Protein AF-A0A1B4FHI5-F1 (afdb_monomer_lite)

Organism: NCBI:txid1385591

Sequence (108 aa):
MRDAAAVREGSGGHTFAWHFLASRQSDFASHTQSVFKAKFQALLPRRGYKRSIIALAHKILRTVYFILKRREHYRDSVVDYEALAVQRNAPRWIKALVKHGFQNSTTA

Structure (mmCIF, N/CA/C/O backbone):
data_AF-A0A1B4FHI5-F1
#
_entry.id   AF-A0A1B4FHI5-F1
#
loop_
_atom_site.group_PDB
_atom_site.id
_atom_site.type_symbol
_atom_site.label_atom_id
_atom_site.label_alt_id
_atom_site.label_comp_id
_atom_site.label_asym_id
_atom_site.label_entity_id
_atom_site.label_seq_id
_atom_site.pdbx_PDB_ins_code
_atom_site.Cartn_x
_atom_site.Cartn_y
_atom_site.Cartn_z
_atom_site.occupancy
_atom_site.B_iso_or_equiv
_atom_site.auth_seq_id
_atom_site.auth_comp_id
_atom_site.auth_asym_id
_atom_site.auth_atom_id
_atom_site.pdbx_PDB_model_num
ATOM 1 N N . MET A 1 1 ? 50.892 13.284 47.863 1.00 38.62 1 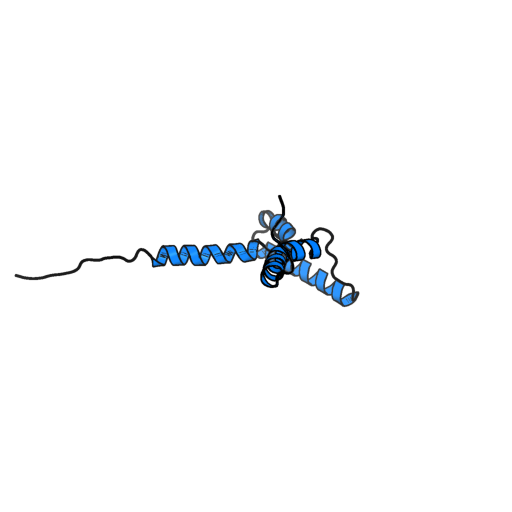MET A N 1
ATOM 2 C CA . MET A 1 1 ? 50.466 14.330 46.907 1.00 38.62 1 MET A CA 1
ATOM 3 C C . MET A 1 1 ? 49.612 13.621 45.863 1.00 38.62 1 MET A C 1
ATOM 5 O O . MET A 1 1 ? 50.164 12.774 45.184 1.00 38.62 1 MET A O 1
ATOM 9 N N . ARG A 1 2 ? 48.277 13.630 46.031 1.00 34.81 2 ARG A N 1
ATOM 10 C CA . ARG A 1 2 ? 47.323 14.528 45.325 1.00 34.81 2 ARG A CA 1
ATOM 11 C C . ARG A 1 2 ? 47.216 14.134 43.837 1.00 34.81 2 ARG A C 1
ATOM 13 O O . ARG A 1 2 ? 48.256 14.082 43.203 1.00 34.81 2 ARG A O 1
ATOM 20 N N . ASP A 1 3 ? 46.095 13.817 43.190 1.00 36.16 3 ASP A N 1
ATOM 21 C CA . ASP A 1 3 ? 44.647 14.013 43.389 1.00 36.16 3 ASP A CA 1
ATOM 22 C C . ASP A 1 3 ? 43.925 13.075 42.367 1.00 36.16 3 ASP A C 1
ATOM 24 O O . ASP A 1 3 ? 44.500 12.751 41.334 1.00 36.16 3 ASP A O 1
ATOM 28 N N . ALA A 1 4 ? 42.827 12.391 42.712 1.00 39.56 4 ALA A N 1
ATOM 29 C CA . ALA A 1 4 ? 41.415 12.755 42.479 1.00 39.56 4 ALA A CA 1
ATOM 30 C C . ALA A 1 4 ? 40.814 12.386 41.098 1.00 39.56 4 ALA A C 1
ATOM 32 O O . ALA A 1 4 ? 41.301 12.822 40.065 1.00 39.56 4 ALA A O 1
ATOM 33 N N . ALA A 1 5 ? 39.656 11.704 41.166 1.00 41.38 5 ALA A N 1
ATOM 34 C CA . ALA A 1 5 ? 38.523 11.720 40.222 1.00 41.38 5 ALA A CA 1
ATOM 35 C C . ALA A 1 5 ? 38.762 11.161 38.791 1.00 41.38 5 ALA A C 1
ATOM 37 O O . ALA A 1 5 ? 39.779 11.384 38.166 1.00 41.38 5 ALA A O 1
ATOM 38 N N . ALA A 1 6 ? 37.861 10.425 38.146 1.00 39.91 6 ALA A N 1
ATOM 39 C CA . ALA A 1 6 ? 36.422 10.368 38.294 1.00 39.91 6 ALA A CA 1
ATOM 40 C C . ALA A 1 6 ? 35.889 9.014 37.803 1.00 39.91 6 ALA A C 1
ATOM 42 O O . ALA A 1 6 ? 36.287 8.487 36.763 1.00 39.91 6 ALA A O 1
ATOM 43 N N . VAL A 1 7 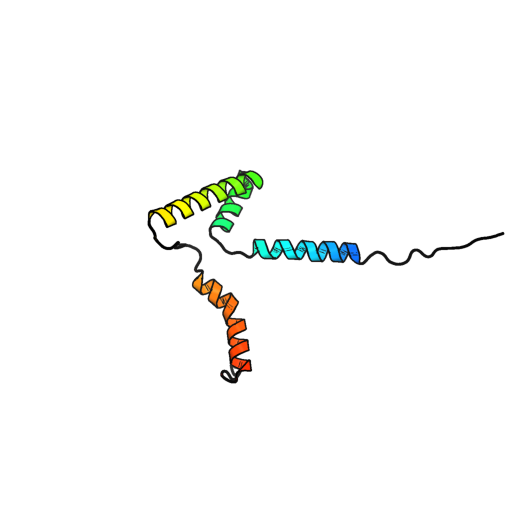? 34.929 8.508 38.566 1.00 51.88 7 VAL A N 1
ATOM 44 C CA . VAL A 1 7 ? 33.908 7.546 38.163 1.00 51.88 7 VAL A CA 1
ATOM 45 C C . VAL A 1 7 ? 33.337 7.944 36.796 1.00 51.88 7 VAL A C 1
ATOM 47 O O . VAL A 1 7 ? 32.778 9.029 36.652 1.00 51.88 7 VAL A O 1
ATOM 50 N N . ARG A 1 8 ? 33.457 7.076 35.785 1.00 43.25 8 ARG A N 1
ATOM 51 C CA . ARG A 1 8 ? 32.718 7.222 34.523 1.00 43.25 8 ARG A CA 1
ATOM 52 C C . ARG A 1 8 ? 31.529 6.268 34.540 1.00 43.25 8 ARG A C 1
ATOM 54 O O . ARG A 1 8 ? 31.567 5.179 33.977 1.00 43.25 8 ARG A O 1
ATOM 61 N N . GLU A 1 9 ? 30.489 6.695 35.244 1.00 50.09 9 GLU A N 1
ATOM 62 C CA . GLU A 1 9 ? 29.157 6.100 35.210 1.00 50.09 9 GLU A CA 1
ATOM 63 C C . GLU A 1 9 ? 28.471 6.347 33.853 1.00 50.09 9 GLU A C 1
ATOM 65 O O . GLU A 1 9 ? 28.517 7.439 33.293 1.00 50.09 9 GLU A O 1
ATOM 70 N N . GLY A 1 10 ? 27.815 5.300 33.343 1.00 50.59 10 GLY A N 1
ATOM 71 C CA . GLY A 1 10 ? 26.490 5.384 32.719 1.00 50.59 10 GLY A CA 1
ATOM 72 C C . GLY A 1 10 ? 26.318 6.222 31.448 1.00 50.59 10 GLY A C 1
ATOM 73 O O . GLY A 1 10 ? 25.785 7.323 31.487 1.00 50.59 10 GLY A O 1
ATOM 74 N N . SER A 1 11 ? 26.594 5.641 30.278 1.00 50.81 11 SER A N 1
ATOM 75 C CA . SER A 1 11 ? 26.106 6.171 28.991 1.00 50.81 11 SER A CA 1
ATOM 76 C C . SER A 1 11 ? 25.692 5.037 28.041 1.00 50.81 11 SER A C 1
ATOM 78 O O . SER A 1 11 ? 26.126 4.974 26.893 1.00 50.81 11 SER A O 1
ATOM 80 N N . GLY A 1 12 ? 24.883 4.097 28.542 1.00 49.22 12 GLY A N 1
ATOM 81 C CA . GLY A 1 12 ? 24.397 2.937 27.781 1.00 49.22 12 GLY A CA 1
ATOM 82 C C . GLY A 1 12 ? 22.973 3.066 27.221 1.00 49.22 12 GLY A C 1
ATOM 83 O O . GLY A 1 12 ? 22.584 2.252 26.398 1.00 49.22 12 GLY A O 1
ATOM 84 N N . GLY A 1 13 ? 22.178 4.060 27.636 1.00 56.38 13 GLY A N 1
ATOM 85 C CA . GLY A 1 13 ? 20.742 4.121 27.305 1.00 56.38 13 GLY A CA 1
ATOM 86 C C . GLY A 1 13 ? 20.411 4.690 25.919 1.00 56.38 13 GLY A C 1
ATOM 87 O O . GLY A 1 13 ? 19.476 4.238 25.260 1.00 56.38 13 GLY A O 1
ATOM 88 N N . HIS A 1 14 ? 21.194 5.658 25.442 1.00 55.78 14 HIS A N 1
ATOM 89 C CA . HIS A 1 14 ? 20.877 6.439 24.234 1.00 55.78 14 HIS A CA 1
ATOM 90 C C . HIS A 1 14 ? 21.085 5.653 22.942 1.00 55.78 14 HIS A C 1
ATOM 92 O O . HIS A 1 14 ? 20.366 5.878 21.975 1.00 55.78 14 HIS A O 1
ATOM 98 N N . THR A 1 15 ? 22.038 4.723 22.918 1.00 57.91 15 THR A N 1
ATOM 99 C CA . THR A 1 15 ? 22.340 3.902 21.737 1.00 57.91 15 THR A CA 1
ATOM 100 C C . THR A 1 15 ? 21.236 2.873 21.501 1.00 57.91 15 THR A C 1
ATOM 102 O O . THR A 1 15 ? 20.758 2.729 20.379 1.00 57.91 15 THR A O 1
ATOM 105 N N . PHE A 1 16 ? 20.735 2.227 22.563 1.00 58.66 16 PHE A N 1
ATOM 106 C CA . PHE A 1 16 ? 19.568 1.344 22.464 1.00 58.66 16 PHE A CA 1
ATOM 107 C C . PHE A 1 16 ? 18.291 2.122 22.140 1.00 58.66 16 PHE A C 1
ATOM 109 O O . PHE A 1 16 ? 17.513 1.667 21.305 1.00 58.66 16 PHE A O 1
ATOM 116 N N . ALA A 1 17 ? 18.099 3.314 22.717 1.00 57.44 17 ALA A N 1
ATOM 117 C CA . ALA A 1 17 ? 16.963 4.171 22.384 1.00 57.44 17 ALA A CA 1
ATOM 118 C C . ALA A 1 17 ? 16.986 4.618 20.910 1.00 57.44 17 ALA A C 1
ATOM 120 O O . ALA A 1 17 ? 15.953 4.555 20.248 1.00 57.44 17 ALA A O 1
ATOM 121 N N . TRP A 1 18 ? 18.154 4.984 20.366 1.00 50.16 18 TRP A N 1
ATOM 122 C CA . TRP A 1 18 ? 18.324 5.313 18.946 1.00 50.16 18 TRP A CA 1
ATOM 123 C C . TRP A 1 18 ? 18.041 4.121 18.030 1.00 50.16 18 TRP A C 1
ATOM 125 O O . TRP A 1 18 ? 17.306 4.266 17.054 1.00 50.16 18 TRP A O 1
ATOM 135 N N . HIS A 1 19 ? 18.559 2.932 18.353 1.00 62.09 19 HIS A N 1
ATOM 136 C CA . HIS A 1 19 ? 18.282 1.724 17.573 1.00 62.09 19 HIS A CA 1
ATOM 137 C C . HIS A 1 19 ? 16.803 1.306 17.636 1.00 62.09 19 HIS A C 1
ATOM 139 O O . HIS A 1 19 ? 16.252 0.887 16.620 1.00 62.09 19 HIS A O 1
ATOM 145 N N . PHE A 1 20 ? 16.140 1.470 18.785 1.00 57.56 20 PHE A N 1
ATOM 146 C CA . PHE A 1 20 ? 14.734 1.100 18.979 1.00 57.56 20 PHE A CA 1
ATOM 147 C C . PHE A 1 20 ? 13.750 2.100 18.344 1.00 57.56 20 PHE A C 1
ATOM 149 O O . PHE A 1 20 ? 12.718 1.708 17.800 1.00 57.56 20 PHE A O 1
ATOM 156 N N . LEU A 1 21 ? 14.066 3.399 18.365 1.00 57.47 21 LEU A N 1
ATOM 157 C CA . LEU A 1 21 ? 13.288 4.424 17.658 1.00 57.47 21 LEU A CA 1
ATOM 158 C C . LEU A 1 21 ? 13.471 4.338 16.136 1.00 57.47 21 LEU A C 1
ATOM 160 O O . LEU A 1 21 ? 12.503 4.537 15.400 1.00 57.47 21 LEU A O 1
ATOM 164 N N . ALA A 1 22 ? 14.675 4.008 15.658 1.00 55.22 22 ALA A N 1
ATOM 165 C CA . ALA A 1 22 ? 14.954 3.868 14.230 1.00 55.22 22 ALA A CA 1
ATOM 166 C C . ALA A 1 22 ? 14.310 2.611 13.619 1.00 55.22 22 ALA A C 1
ATOM 168 O O . ALA A 1 22 ? 13.747 2.689 12.526 1.00 55.22 22 ALA A O 1
ATOM 169 N N . SER A 1 23 ? 14.325 1.471 14.323 1.00 53.06 23 SER A N 1
ATOM 170 C CA . SER A 1 23 ? 13.713 0.224 13.832 1.00 53.06 23 SER A CA 1
ATOM 171 C C . SER A 1 23 ? 12.188 0.316 13.712 1.00 53.06 23 SER A C 1
ATOM 173 O O . SER A 1 23 ? 11.591 -0.265 12.810 1.00 53.06 23 SER A O 1
ATOM 175 N N . ARG A 1 24 ? 11.541 1.128 14.552 1.00 46.09 24 ARG A N 1
ATOM 176 C CA . ARG A 1 24 ? 10.082 1.288 14.542 1.00 46.09 24 ARG A CA 1
ATOM 177 C C . ARG A 1 24 ? 9.557 2.083 13.341 1.00 46.09 24 ARG A C 1
ATOM 179 O O . ARG A 1 24 ? 8.401 1.906 12.962 1.00 46.09 24 ARG A O 1
ATOM 186 N N . GLN A 1 25 ? 10.373 2.943 12.722 1.00 38.75 25 GLN A N 1
ATOM 187 C CA . GLN A 1 25 ? 9.962 3.704 11.532 1.00 38.75 25 GLN A CA 1
ATOM 188 C C . GLN A 1 25 ? 9.945 2.853 10.252 1.00 38.75 25 GLN A C 1
ATOM 190 O O . GLN A 1 25 ? 9.083 3.068 9.396 1.00 38.75 25 GLN A O 1
ATOM 195 N N . SER A 1 26 ? 10.843 1.869 10.114 1.00 46.84 26 SER A N 1
ATOM 196 C CA . SER A 1 26 ? 10.873 0.994 8.930 1.00 46.84 26 SER A CA 1
ATOM 197 C C . SER A 1 26 ? 9.653 0.076 8.833 1.00 46.84 26 SER A C 1
ATOM 199 O O . SER A 1 26 ? 9.198 -0.230 7.726 1.00 46.84 26 SER A O 1
ATOM 201 N N . ASP A 1 27 ? 9.075 -0.302 9.974 1.00 51.19 27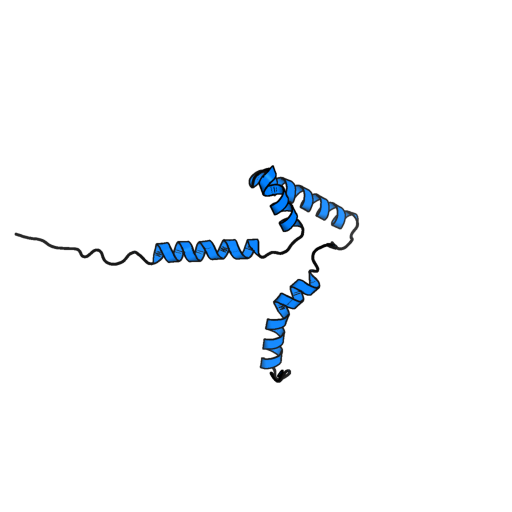 ASP A N 1
ATOM 202 C CA . ASP A 1 27 ? 7.939 -1.221 10.023 1.00 51.19 27 ASP A CA 1
ATOM 203 C C . ASP A 1 27 ? 6.686 -0.603 9.388 1.00 51.19 27 ASP A C 1
ATOM 205 O O . ASP A 1 27 ? 6.054 -1.221 8.530 1.00 51.19 27 ASP A O 1
ATOM 209 N N . PHE A 1 28 ? 6.369 0.661 9.685 1.00 40.81 28 PHE A N 1
ATOM 210 C CA . PHE A 1 28 ? 5.160 1.328 9.178 1.00 40.81 28 PHE A CA 1
ATOM 211 C C . PHE A 1 28 ? 5.086 1.416 7.648 1.00 40.81 28 PHE A C 1
ATOM 213 O O . PHE A 1 28 ? 4.027 1.168 7.065 1.00 40.81 28 PHE A O 1
ATOM 220 N N . ALA A 1 29 ? 6.198 1.730 6.980 1.00 43.34 29 ALA A N 1
ATOM 221 C CA . ALA A 1 29 ? 6.238 1.801 5.519 1.00 43.34 29 ALA A CA 1
ATOM 222 C C . ALA A 1 29 ? 6.100 0.408 4.879 1.00 43.34 29 ALA A C 1
ATOM 224 O O . ALA A 1 29 ? 5.459 0.251 3.837 1.00 43.34 29 ALA A O 1
ATOM 225 N N . SER A 1 30 ? 6.645 -0.621 5.535 1.00 51.12 30 SER A N 1
ATOM 226 C CA . SER A 1 30 ? 6.586 -2.005 5.065 1.00 51.12 30 SER A CA 1
ATOM 227 C C . SER A 1 30 ? 5.189 -2.631 5.194 1.00 51.12 30 SER A C 1
ATOM 229 O O . SER A 1 30 ? 4.840 -3.513 4.407 1.00 51.12 30 SER A O 1
ATOM 231 N N . HIS A 1 31 ? 4.348 -2.157 6.118 1.00 58.00 31 HIS A N 1
ATOM 232 C CA . HIS A 1 31 ? 3.002 -2.695 6.355 1.00 58.00 31 HIS A CA 1
ATOM 233 C C . HIS A 1 31 ? 1.931 -2.232 5.355 1.00 58.00 31 HIS A C 1
ATOM 235 O O . HIS A 1 31 ? 0.810 -2.741 5.389 1.00 58.00 31 HIS A O 1
ATOM 241 N N . THR A 1 32 ? 2.239 -1.310 4.436 1.00 61.66 32 THR A N 1
ATOM 242 C CA . THR A 1 32 ? 1.245 -0.844 3.456 1.00 61.66 32 THR A CA 1
ATOM 243 C C . THR A 1 32 ? 1.048 -1.897 2.362 1.00 61.66 32 THR A C 1
ATOM 245 O O . THR A 1 32 ? 1.874 -2.054 1.460 1.00 61.66 32 THR A O 1
ATOM 248 N N . GLN A 1 33 ? -0.047 -2.653 2.457 1.00 65.81 33 GLN A N 1
ATOM 249 C CA . GLN A 1 33 ? -0.440 -3.650 1.462 1.00 65.81 33 GLN A CA 1
ATOM 250 C C . GLN A 1 33 ? -0.958 -2.937 0.206 1.00 65.81 33 GLN A C 1
ATOM 252 O O . GLN A 1 33 ? -1.949 -2.214 0.243 1.00 65.81 33 GLN A O 1
ATOM 257 N N . SER A 1 34 ? -0.245 -3.095 -0.908 1.00 76.06 34 SER A N 1
ATOM 258 C CA . SER A 1 34 ? -0.638 -2.573 -2.220 1.00 76.06 34 SER A CA 1
ATOM 259 C C . SER A 1 34 ? -0.073 -3.466 -3.321 1.00 76.06 34 SER A C 1
ATOM 261 O O . SER A 1 34 ? 0.976 -4.089 -3.134 1.00 76.06 34 SER A O 1
ATOM 263 N N . VAL A 1 35 ? -0.690 -3.478 -4.505 1.00 81.75 35 VAL A N 1
ATOM 264 C CA . VAL A 1 35 ? -0.137 -4.200 -5.671 1.00 81.75 35 VAL A CA 1
ATOM 265 C C . VAL A 1 35 ? 1.256 -3.720 -6.056 1.00 81.75 35 VAL A C 1
ATOM 267 O O . VAL A 1 35 ? 2.097 -4.487 -6.537 1.00 81.75 35 VAL A O 1
ATOM 270 N N . PHE A 1 36 ? 1.542 -2.450 -5.793 1.00 84.06 36 PHE A N 1
ATOM 271 C CA . PHE A 1 36 ? 2.848 -1.860 -6.038 1.00 84.06 36 PHE A CA 1
ATOM 272 C C . PHE A 1 36 ? 3.938 -2.468 -5.143 1.00 84.06 36 PHE A C 1
ATOM 274 O O . PHE A 1 36 ? 5.068 -2.622 -5.604 1.00 84.06 36 PHE A O 1
ATOM 281 N N . LYS A 1 37 ? 3.607 -2.908 -3.921 1.00 84.50 37 LYS A N 1
ATOM 282 C CA . LYS A 1 37 ? 4.555 -3.580 -3.018 1.00 84.50 37 LYS A CA 1
ATOM 283 C C . LYS A 1 37 ? 5.017 -4.927 -3.574 1.00 84.50 37 LYS A C 1
ATOM 285 O O . LYS A 1 37 ? 6.222 -5.146 -3.688 1.00 84.50 37 LYS A O 1
ATOM 290 N N . ALA A 1 38 ? 4.088 -5.795 -3.979 1.00 86.62 38 ALA A N 1
ATOM 291 C CA . ALA A 1 38 ? 4.427 -7.094 -4.572 1.00 86.62 38 ALA A CA 1
ATOM 292 C C . ALA A 1 38 ? 5.274 -6.918 -5.843 1.00 86.62 38 ALA A C 1
ATOM 294 O O . ALA A 1 38 ? 6.282 -7.596 -6.052 1.00 86.62 38 ALA A O 1
ATOM 295 N N . LYS A 1 39 ? 4.923 -5.922 -6.665 1.00 87.25 39 LYS A N 1
ATOM 296 C CA . LYS A 1 39 ? 5.691 -5.582 -7.863 1.00 87.25 39 LYS A CA 1
ATOM 297 C C . LYS A 1 39 ? 7.098 -5.081 -7.541 1.00 87.25 39 LYS A C 1
ATOM 299 O O . LYS A 1 39 ? 8.046 -5.453 -8.227 1.00 87.25 39 LYS A O 1
ATOM 304 N N . PHE A 1 40 ? 7.245 -4.248 -6.518 1.00 89.25 40 PHE A N 1
ATOM 305 C CA . PHE A 1 40 ? 8.544 -3.765 -6.064 1.00 89.25 40 PHE A CA 1
ATOM 306 C C . PHE A 1 40 ? 9.431 -4.910 -5.568 1.00 89.25 40 PHE A C 1
ATOM 308 O O . PHE A 1 40 ? 10.586 -5.004 -5.979 1.00 89.25 40 PHE A O 1
ATOM 315 N N . GLN A 1 41 ? 8.875 -5.823 -4.768 1.00 89.81 41 GLN A N 1
ATOM 316 C CA . GLN A 1 41 ? 9.580 -7.013 -4.284 1.00 89.81 41 GLN A CA 1
ATOM 317 C C . GLN A 1 41 ? 10.043 -7.915 -5.436 1.00 89.81 41 GLN A C 1
ATOM 319 O O . GLN A 1 41 ? 11.180 -8.377 -5.423 1.00 89.81 41 GLN A O 1
ATOM 324 N N . ALA A 1 42 ? 9.227 -8.088 -6.481 1.00 90.06 42 ALA A N 1
ATOM 325 C CA . ALA A 1 42 ? 9.616 -8.840 -7.677 1.00 90.06 42 ALA A CA 1
ATOM 326 C C . ALA A 1 42 ? 10.727 -8.157 -8.507 1.00 90.06 42 ALA A C 1
ATOM 328 O O . ALA A 1 42 ? 11.492 -8.826 -9.205 1.00 90.06 42 ALA A O 1
ATOM 329 N N . LEU A 1 43 ? 10.822 -6.823 -8.457 1.00 92.00 43 LEU A N 1
ATOM 330 C CA . LEU A 1 43 ? 11.840 -6.044 -9.174 1.00 92.00 43 LEU A CA 1
ATOM 331 C C . LEU A 1 43 ? 13.174 -5.969 -8.421 1.00 92.00 43 LEU A C 1
ATOM 333 O O . LEU A 1 43 ? 14.229 -5.921 -9.062 1.00 92.00 43 LEU A O 1
ATOM 337 N N . LEU A 1 44 ? 13.123 -6.004 -7.088 1.00 91.44 44 LEU A N 1
ATOM 338 C CA . LEU A 1 44 ? 14.273 -5.888 -6.195 1.00 91.44 44 LEU A CA 1
ATOM 339 C C . LEU A 1 44 ? 15.449 -6.808 -6.566 1.00 91.44 44 LEU A C 1
ATOM 341 O O . LEU A 1 44 ? 16.538 -6.270 -6.790 1.00 91.44 44 LEU A O 1
ATOM 345 N N . PRO A 1 45 ? 15.263 -8.138 -6.726 1.00 93.06 45 PRO A N 1
ATOM 346 C CA . PRO A 1 45 ? 16.369 -9.046 -7.034 1.00 93.06 45 PRO A CA 1
ATOM 347 C C . PRO A 1 45 ? 16.939 -8.851 -8.445 1.00 93.06 45 PRO A C 1
ATOM 349 O O . PRO A 1 45 ? 18.068 -9.239 -8.710 1.00 93.06 45 PRO A O 1
ATOM 352 N N . ARG A 1 46 ? 16.182 -8.240 -9.368 1.00 91.56 46 ARG A N 1
ATOM 353 C CA . ARG A 1 46 ? 16.578 -8.113 -10.783 1.00 91.56 46 ARG A CA 1
ATOM 354 C C . ARG A 1 46 ? 17.299 -6.809 -11.098 1.00 91.56 46 ARG A C 1
ATOM 356 O O . ARG A 1 46 ? 18.085 -6.749 -12.037 1.00 91.56 46 ARG A O 1
ATOM 363 N N . ARG A 1 47 ? 16.961 -5.727 -10.394 1.00 88.94 47 ARG A N 1
ATOM 364 C CA . ARG A 1 47 ? 17.418 -4.369 -10.743 1.00 88.94 47 ARG A CA 1
ATOM 365 C C . ARG A 1 47 ? 18.109 -3.638 -9.600 1.00 88.94 47 ARG A C 1
ATOM 367 O O . ARG A 1 47 ? 18.738 -2.609 -9.850 1.00 88.94 47 ARG A O 1
ATOM 374 N N . GLY A 1 48 ? 17.987 -4.135 -8.373 1.00 91.00 48 GLY A N 1
ATOM 375 C CA . GLY A 1 48 ? 18.418 -3.428 -7.175 1.00 91.00 48 GLY A CA 1
ATOM 376 C C . GLY A 1 48 ? 17.459 -2.303 -6.780 1.00 91.00 48 GLY A C 1
ATOM 377 O O . GLY A 1 48 ? 16.540 -1.928 -7.517 1.00 91.00 48 GLY A O 1
ATOM 378 N N . TYR A 1 49 ? 17.674 -1.755 -5.587 1.00 88.50 49 TYR A N 1
ATOM 379 C CA . TYR A 1 49 ? 16.729 -0.869 -4.906 1.00 88.50 49 TYR A CA 1
ATOM 380 C C . TYR A 1 49 ? 16.371 0.395 -5.714 1.00 88.50 49 TYR A C 1
ATOM 382 O O . TYR A 1 49 ? 15.211 0.600 -6.074 1.00 88.50 49 TYR A O 1
ATOM 390 N N . LYS A 1 50 ? 17.372 1.204 -6.096 1.00 91.56 50 LYS A N 1
ATOM 391 C CA . LYS A 1 50 ? 17.173 2.500 -6.782 1.00 91.56 50 LYS A CA 1
ATOM 392 C C . LYS A 1 50 ? 16.420 2.361 -8.112 1.00 91.56 50 LYS A C 1
ATOM 394 O O . LYS A 1 50 ? 15.463 3.083 -8.376 1.00 91.56 50 LYS A O 1
ATOM 399 N N . ARG A 1 51 ? 16.814 1.390 -8.942 1.00 91.31 51 ARG A N 1
ATOM 400 C CA . ARG A 1 51 ? 16.178 1.138 -10.249 1.00 91.31 51 ARG A CA 1
ATOM 401 C C . ARG A 1 51 ? 14.772 0.547 -10.106 1.00 91.31 51 ARG A C 1
ATOM 403 O O . ARG A 1 51 ? 13.920 0.795 -10.958 1.00 91.31 51 ARG A O 1
ATOM 410 N N . SER A 1 52 ? 14.516 -0.206 -9.035 1.00 92.50 52 SER A N 1
ATOM 411 C CA . SER A 1 52 ? 13.184 -0.744 -8.736 1.00 92.50 52 SER A CA 1
ATOM 412 C C . SER A 1 52 ? 12.203 0.359 -8.342 1.00 92.50 52 SER A C 1
ATOM 414 O O . SER A 1 52 ? 11.067 0.333 -8.809 1.00 92.50 52 SER A O 1
ATOM 416 N N . ILE A 1 53 ? 12.648 1.372 -7.585 1.00 91.62 53 ILE A N 1
ATOM 417 C CA . ILE A 1 53 ? 11.828 2.553 -7.257 1.00 91.62 53 ILE A CA 1
ATOM 418 C C . ILE A 1 53 ? 11.424 3.300 -8.530 1.00 91.62 53 ILE A C 1
ATOM 420 O O . ILE A 1 53 ? 10.244 3.577 -8.723 1.00 91.62 53 ILE A O 1
ATOM 424 N N . ILE A 1 54 ? 12.372 3.576 -9.431 1.00 93.69 54 ILE A N 1
ATOM 425 C CA . ILE A 1 54 ? 12.094 4.309 -10.681 1.00 93.69 54 ILE A CA 1
ATOM 426 C C . ILE A 1 54 ? 11.087 3.545 -11.553 1.00 93.69 54 ILE A C 1
ATOM 428 O O . ILE A 1 54 ? 10.122 4.118 -12.059 1.00 93.69 54 ILE A O 1
ATOM 432 N N . ALA A 1 55 ? 11.274 2.231 -11.699 1.00 93.00 55 ALA A N 1
ATOM 433 C CA . ALA A 1 55 ? 10.353 1.387 -12.456 1.00 93.00 55 ALA A CA 1
ATOM 434 C C . ALA A 1 55 ? 8.947 1.350 -11.831 1.00 93.00 55 ALA A C 1
ATOM 436 O O . ALA A 1 55 ? 7.945 1.334 -12.554 1.00 93.00 55 ALA A O 1
ATOM 437 N N . LEU A 1 56 ? 8.869 1.353 -10.498 1.00 92.38 56 LEU A N 1
ATOM 438 C CA . LEU A 1 56 ? 7.608 1.415 -9.774 1.00 92.38 56 LEU A CA 1
ATOM 439 C C . LEU A 1 56 ? 6.914 2.766 -9.972 1.00 92.38 56 LEU A C 1
ATOM 441 O O . LEU A 1 56 ? 5.737 2.792 -10.325 1.00 92.38 56 LEU A O 1
ATOM 445 N N . ALA A 1 57 ? 7.654 3.868 -9.836 1.00 92.44 57 ALA A N 1
ATOM 446 C CA . ALA A 1 57 ? 7.156 5.225 -10.032 1.00 92.44 57 ALA A CA 1
ATOM 447 C C . ALA A 1 57 ? 6.588 5.422 -11.444 1.00 92.44 57 ALA A C 1
ATOM 449 O O . ALA A 1 57 ? 5.472 5.914 -11.595 1.00 92.44 57 ALA A O 1
ATOM 450 N N . HIS A 1 58 ? 7.291 4.948 -12.480 1.00 94.12 58 HIS A N 1
ATOM 451 C CA . HIS A 1 58 ? 6.785 4.999 -13.853 1.00 94.12 58 HIS A CA 1
ATOM 452 C C . HIS A 1 58 ? 5.463 4.231 -14.015 1.00 94.12 58 HIS A C 1
ATOM 454 O O . HIS A 1 58 ? 4.540 4.696 -14.689 1.00 94.12 58 HIS A O 1
ATOM 460 N N . LYS A 1 59 ? 5.336 3.060 -13.376 1.00 90.94 59 LYS A N 1
ATOM 461 C CA . LYS A 1 59 ? 4.089 2.286 -13.412 1.00 90.94 59 LYS A CA 1
ATOM 462 C C . LYS A 1 59 ? 2.949 3.025 -12.705 1.00 90.94 59 LYS A C 1
ATOM 464 O O . LYS A 1 59 ? 1.853 3.046 -13.258 1.00 90.94 59 LYS A O 1
ATOM 469 N N . ILE A 1 60 ? 3.208 3.630 -11.543 1.00 91.44 60 ILE A N 1
ATOM 470 C CA . ILE A 1 60 ? 2.224 4.428 -10.795 1.00 91.44 60 ILE A CA 1
ATOM 471 C C . ILE A 1 60 ? 1.766 5.623 -11.634 1.00 91.44 60 ILE A C 1
ATOM 473 O O . ILE A 1 60 ? 0.567 5.816 -11.809 1.00 91.44 60 ILE A O 1
ATOM 477 N N . LEU A 1 61 ? 2.698 6.369 -12.233 1.00 94.38 61 LEU A N 1
ATOM 478 C CA . LEU A 1 61 ? 2.377 7.527 -13.069 1.00 94.38 61 LEU A CA 1
ATOM 479 C C . LEU A 1 61 ? 1.484 7.146 -14.255 1.00 94.38 61 LEU A C 1
ATOM 481 O O . LEU A 1 61 ? 0.508 7.831 -14.552 1.00 94.38 61 LEU A O 1
ATOM 485 N N . ARG A 1 62 ? 1.769 6.011 -14.901 1.00 92.88 62 ARG A N 1
ATOM 486 C CA . ARG A 1 62 ? 0.935 5.493 -15.990 1.00 92.88 62 ARG A CA 1
ATOM 487 C C . ARG A 1 62 ? -0.470 5.121 -15.512 1.00 92.88 62 ARG A C 1
ATOM 489 O O . ARG A 1 62 ? -1.433 5.383 -16.224 1.00 92.88 62 ARG A O 1
ATOM 496 N N . THR A 1 63 ? -0.595 4.530 -14.325 1.00 90.06 63 THR A N 1
ATOM 497 C CA . THR A 1 63 ? -1.896 4.230 -13.710 1.00 90.06 63 THR A CA 1
ATOM 498 C C . THR A 1 63 ? -2.686 5.515 -13.445 1.00 90.06 63 THR A C 1
ATOM 500 O O . THR A 1 63 ? -3.832 5.611 -13.878 1.00 90.06 63 THR A O 1
ATOM 503 N N . VAL A 1 64 ? -2.062 6.526 -12.830 1.00 90.94 64 VAL A N 1
ATOM 504 C CA . VAL A 1 64 ? -2.682 7.839 -12.571 1.00 90.94 64 VAL A CA 1
ATOM 505 C C . VAL A 1 64 ? -3.131 8.507 -13.868 1.00 90.94 64 VAL A C 1
ATOM 507 O O . VAL A 1 64 ? -4.258 8.984 -13.953 1.00 90.94 64 VAL A O 1
ATOM 510 N N . TYR A 1 65 ? -2.300 8.473 -14.911 1.00 93.56 65 TYR A N 1
ATOM 511 C CA . TYR A 1 65 ? -2.667 9.008 -16.220 1.00 93.56 65 TYR A CA 1
ATOM 512 C C . TYR A 1 65 ? -3.954 8.375 -16.771 1.00 93.56 65 TYR A C 1
ATOM 514 O O . TYR A 1 65 ? -4.834 9.088 -17.250 1.00 93.56 65 TYR A O 1
ATOM 522 N N . PHE A 1 66 ? -4.098 7.049 -16.688 1.00 90.94 66 PHE A N 1
ATOM 523 C CA . PHE A 1 66 ? -5.303 6.377 -17.180 1.00 90.94 66 PHE A CA 1
ATOM 524 C C . PHE A 1 66 ? -6.540 6.657 -16.325 1.00 90.94 66 PHE A C 1
ATOM 526 O O . PHE A 1 66 ? -7.611 6.844 -16.900 1.00 90.94 66 PHE A O 1
ATOM 533 N N . ILE A 1 67 ? -6.390 6.744 -15.001 1.00 92.50 67 ILE A N 1
ATOM 534 C CA . ILE A 1 67 ? -7.464 7.148 -14.078 1.00 92.50 67 ILE A CA 1
ATOM 535 C C . ILE A 1 67 ? -7.988 8.532 -14.466 1.00 92.50 67 ILE A C 1
ATOM 537 O O . ILE A 1 67 ? -9.182 8.709 -14.690 1.00 92.50 67 ILE A O 1
ATOM 541 N N . LEU A 1 68 ? -7.086 9.505 -14.626 1.00 93.25 68 LEU A N 1
ATOM 542 C CA . LEU A 1 68 ? -7.459 10.877 -14.968 1.00 93.25 68 LEU A CA 1
ATOM 543 C C . LEU A 1 68 ? -8.062 10.979 -16.371 1.00 93.25 68 LEU A C 1
ATOM 545 O O . LEU A 1 68 ? -9.056 11.674 -16.567 1.00 93.25 68 LEU A O 1
ATOM 549 N N . LYS A 1 69 ? -7.493 10.260 -17.346 1.00 93.56 69 LYS A N 1
ATOM 550 C CA . LYS A 1 69 ? -7.976 10.272 -18.732 1.00 93.56 69 LYS A CA 1
ATOM 551 C C . LYS A 1 69 ? -9.375 9.673 -18.869 1.00 93.56 69 LYS A C 1
ATOM 553 O O . LYS A 1 69 ? -10.172 10.187 -19.645 1.00 93.56 69 LYS A O 1
ATOM 558 N N . ARG A 1 70 ? -9.658 8.577 -18.161 1.00 91.06 70 ARG A N 1
ATOM 559 C CA . ARG A 1 70 ? -10.945 7.865 -18.237 1.00 91.06 70 ARG A CA 1
ATOM 560 C C . ARG A 1 70 ? -11.979 8.391 -17.242 1.00 91.06 70 ARG A C 1
ATOM 562 O O . ARG A 1 70 ? -13.152 8.085 -17.396 1.00 91.06 70 ARG A O 1
ATOM 569 N N . ARG A 1 71 ? -11.551 9.182 -16.247 1.00 88.50 71 ARG A N 1
ATOM 570 C CA . ARG A 1 71 ? -12.356 9.609 -15.087 1.00 88.50 71 ARG A CA 1
ATOM 571 C C . ARG A 1 71 ? -13.000 8.435 -14.339 1.00 88.50 71 ARG A C 1
ATOM 573 O O . ARG A 1 71 ? -14.040 8.585 -13.706 1.00 88.50 71 ARG A O 1
ATOM 580 N N . GLU A 1 72 ? -12.370 7.269 -14.408 1.00 85.88 72 GLU A N 1
ATOM 581 C CA . GLU A 1 72 ? -12.814 6.064 -13.717 1.00 85.88 72 GLU A CA 1
ATOM 582 C C . GLU A 1 72 ? -12.056 5.906 -12.404 1.00 85.88 72 GLU A C 1
ATOM 584 O O . GLU A 1 72 ? -10.877 6.246 -12.298 1.00 85.88 72 GLU A O 1
ATOM 589 N N . HIS A 1 73 ? -12.731 5.353 -11.401 1.00 82.50 73 HIS A N 1
ATOM 590 C CA . HIS A 1 73 ? -12.116 5.062 -10.113 1.00 82.50 73 HIS A CA 1
ATOM 591 C C . HIS A 1 73 ? -11.043 3.979 -10.265 1.00 82.50 73 HIS A C 1
ATOM 593 O O . HIS A 1 73 ? -11.229 2.999 -10.990 1.00 82.50 73 HIS A O 1
ATOM 599 N N . TYR A 1 74 ? -9.924 4.133 -9.551 1.00 83.94 74 TYR A N 1
ATOM 600 C CA . TYR A 1 74 ? -8.906 3.089 -9.486 1.00 83.94 74 TYR A CA 1
ATOM 601 C C . TYR A 1 74 ? -9.497 1.839 -8.834 1.00 83.94 74 TYR A C 1
ATOM 603 O O . TYR A 1 74 ? -9.816 1.849 -7.647 1.00 83.94 74 TYR A O 1
ATOM 611 N N . ARG A 1 75 ? -9.636 0.768 -9.615 1.00 78.00 75 ARG A N 1
ATOM 612 C CA . ARG A 1 75 ? -9.993 -0.560 -9.117 1.00 78.00 75 ARG A CA 1
ATOM 613 C C . ARG A 1 75 ? -8.755 -1.431 -9.157 1.00 78.00 75 ARG A C 1
ATOM 615 O O . ARG A 1 75 ? -8.192 -1.671 -10.225 1.00 78.00 75 ARG A O 1
ATOM 622 N N . ASP A 1 76 ? -8.327 -1.868 -7.986 1.00 77.81 76 ASP A N 1
ATOM 623 C CA . ASP A 1 76 ? -7.262 -2.846 -7.861 1.00 77.81 76 ASP A CA 1
ATOM 624 C C . ASP A 1 76 ? -7.878 -4.250 -7.867 1.00 77.81 76 ASP A C 1
ATOM 626 O O . ASP A 1 76 ? -8.865 -4.498 -7.181 1.00 77.81 76 ASP A O 1
ATOM 630 N N . SER A 1 77 ? -7.342 -5.158 -8.682 1.00 72.44 77 SER A N 1
ATOM 631 C CA . SER A 1 77 ? -7.865 -6.522 -8.805 1.00 72.44 77 SER A CA 1
ATOM 632 C C . SER A 1 77 ? -7.363 -7.459 -7.709 1.00 72.44 77 SER A C 1
ATOM 634 O O . SER A 1 77 ? -7.877 -8.563 -7.577 1.00 72.44 77 SER A O 1
ATOM 636 N N . VAL A 1 78 ? -6.305 -7.075 -6.990 1.00 74.50 78 VAL A N 1
ATOM 637 C CA . VAL A 1 78 ? -5.604 -7.970 -6.057 1.00 74.50 78 VAL A CA 1
ATOM 638 C C . VAL A 1 78 ? -5.854 -7.582 -4.605 1.00 74.50 78 VAL A C 1
ATOM 640 O O . VAL A 1 78 ? -5.866 -8.453 -3.741 1.00 74.50 78 VAL A O 1
ATOM 643 N N . VAL A 1 79 ? -6.022 -6.290 -4.315 1.00 78.25 79 VAL A N 1
ATOM 644 C CA . VAL A 1 79 ? -6.197 -5.799 -2.943 1.00 78.25 79 VAL A CA 1
ATOM 645 C C . VAL A 1 79 ? -7.595 -5.226 -2.772 1.00 78.25 79 VAL A C 1
ATOM 647 O O . VAL A 1 79 ? -7.923 -4.197 -3.359 1.00 78.25 79 VAL A O 1
ATOM 650 N N . ASP A 1 80 ? -8.384 -5.866 -1.911 1.00 82.31 80 ASP A N 1
ATOM 651 C CA . ASP A 1 80 ? -9.645 -5.315 -1.427 1.00 82.31 80 ASP A CA 1
ATOM 652 C C . ASP A 1 80 ? -9.370 -4.287 -0.316 1.00 82.31 80 ASP A C 1
ATOM 654 O O . ASP A 1 80 ? -9.083 -4.615 0.842 1.00 82.31 80 ASP A O 1
ATOM 658 N N . TYR A 1 81 ? -9.408 -3.012 -0.697 1.00 77.69 81 TYR A N 1
ATOM 659 C CA . TYR A 1 81 ? -9.172 -1.902 0.219 1.00 77.69 81 TYR A CA 1
ATOM 660 C C . TYR A 1 81 ? -10.312 -1.694 1.220 1.00 77.69 81 TYR A C 1
ATOM 662 O O . TYR A 1 81 ? -10.050 -1.186 2.313 1.00 77.69 81 TYR A O 1
ATOM 670 N N . GLU A 1 82 ? -11.543 -2.091 0.887 1.00 80.38 82 GLU A N 1
ATOM 671 C CA . GLU A 1 82 ? -12.690 -1.957 1.787 1.00 80.38 82 GLU A CA 1
ATOM 672 C C . GLU A 1 82 ? -12.547 -2.939 2.947 1.00 80.38 82 GLU A C 1
ATOM 674 O O . GLU A 1 82 ? -12.574 -2.530 4.111 1.00 80.38 82 GLU A O 1
ATOM 679 N N . ALA A 1 83 ? -12.250 -4.206 2.645 1.00 84.00 83 ALA A N 1
ATOM 680 C CA . ALA A 1 83 ? -11.969 -5.218 3.660 1.00 84.00 83 ALA A CA 1
ATOM 681 C C . ALA A 1 83 ? -10.776 -4.831 4.555 1.00 84.00 83 ALA A C 1
ATOM 683 O O . ALA A 1 83 ? -10.837 -4.968 5.781 1.00 84.00 83 ALA A O 1
ATOM 684 N N . LEU A 1 84 ? -9.702 -4.281 3.970 1.00 83.81 84 LEU A N 1
ATOM 685 C CA . LEU A 1 84 ? -8.533 -3.822 4.728 1.00 83.81 84 LEU A CA 1
ATOM 686 C C . LEU A 1 84 ? -8.871 -2.640 5.656 1.00 83.81 84 LEU A C 1
ATOM 688 O O . LEU A 1 84 ? -8.388 -2.578 6.791 1.00 83.81 84 LEU A O 1
ATOM 692 N N . ALA A 1 85 ? -9.698 -1.697 5.197 1.00 83.06 85 ALA A N 1
ATOM 693 C CA . ALA A 1 85 ? -10.154 -0.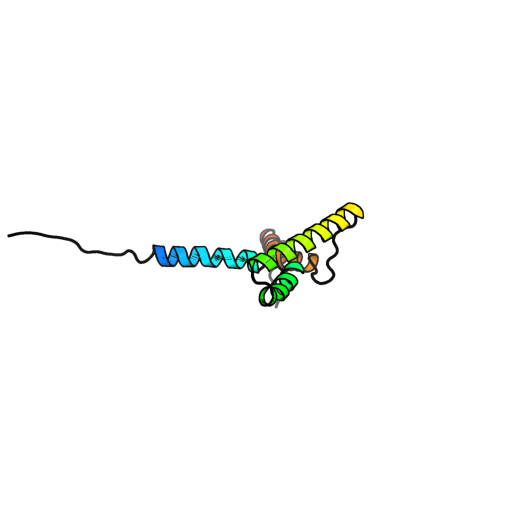570 6.005 1.00 83.06 85 ALA A CA 1
ATOM 694 C C . ALA A 1 85 ? -11.053 -1.031 7.161 1.00 83.06 85 ALA A C 1
ATOM 696 O O . ALA A 1 85 ? -10.868 -0.574 8.293 1.00 83.06 85 ALA A O 1
ATOM 697 N N . VAL A 1 86 ? -11.965 -1.975 6.907 1.00 84.81 86 VAL A N 1
ATOM 698 C CA . VAL A 1 86 ? -12.820 -2.579 7.938 1.00 84.81 86 VAL A CA 1
ATOM 699 C C . VAL A 1 86 ? -11.969 -3.287 8.986 1.00 84.81 86 VAL A C 1
ATOM 701 O O . VAL A 1 86 ? -12.134 -3.010 10.169 1.00 84.81 86 VAL A O 1
ATOM 704 N N . GLN A 1 87 ? -10.993 -4.107 8.592 1.00 86.69 87 GLN A N 1
ATOM 705 C CA . GLN A 1 87 ? -10.107 -4.787 9.543 1.00 86.69 87 GLN A CA 1
ATOM 706 C C . GLN A 1 87 ? -9.352 -3.799 10.450 1.00 86.69 87 GLN A C 1
ATOM 708 O O . GLN A 1 87 ? -9.220 -4.028 11.653 1.00 86.69 87 GLN A O 1
ATOM 713 N N . ARG A 1 88 ? -8.875 -2.677 9.895 1.00 84.25 88 ARG A N 1
ATOM 714 C CA . ARG A 1 88 ? -8.151 -1.645 10.657 1.00 84.25 88 ARG A CA 1
ATOM 715 C C . ARG A 1 88 ? -9.057 -0.856 11.601 1.00 84.25 88 ARG A C 1
ATOM 717 O O . ARG A 1 88 ? -8.628 -0.499 12.698 1.00 84.25 88 ARG A O 1
ATOM 724 N N . ASN A 1 89 ? -10.280 -0.556 11.172 1.00 87.06 89 ASN A N 1
ATOM 725 C CA . ASN A 1 89 ? -11.179 0.356 11.879 1.00 87.06 89 ASN A CA 1
ATOM 726 C C . ASN A 1 89 ? -12.145 -0.360 12.832 1.00 87.06 89 ASN A C 1
ATOM 728 O O . ASN A 1 89 ? -12.499 0.209 13.866 1.00 87.06 89 ASN A O 1
ATOM 732 N N . ALA A 1 90 ? -12.528 -1.606 12.540 1.00 85.88 90 ALA A N 1
ATOM 733 C CA . ALA A 1 90 ? -13.504 -2.371 13.313 1.00 85.88 90 ALA A CA 1
ATOM 734 C C . ALA A 1 90 ? -13.166 -2.454 14.812 1.00 85.88 90 A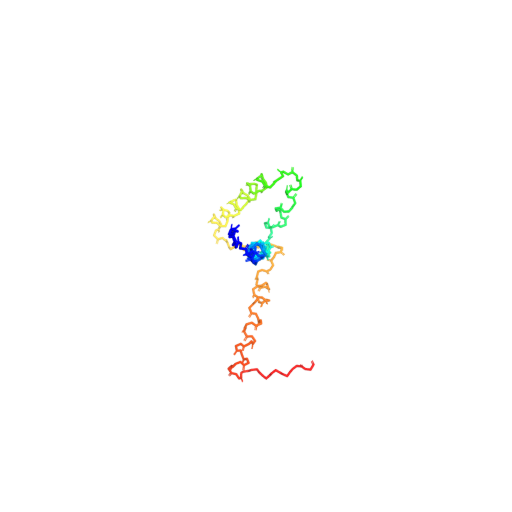LA A C 1
ATOM 736 O O . ALA A 1 90 ? -14.044 -2.143 15.618 1.00 85.88 90 ALA A O 1
ATOM 737 N N . PRO A 1 91 ? -11.915 -2.728 15.240 1.00 87.88 91 PRO A N 1
ATOM 738 C CA . PRO A 1 91 ? -11.585 -2.758 16.665 1.00 87.88 91 PRO A CA 1
ATOM 739 C C . PRO A 1 91 ? -11.820 -1.414 17.365 1.00 87.88 91 PRO A C 1
ATOM 741 O O . PRO A 1 91 ? -12.168 -1.367 18.543 1.00 87.88 91 PRO A O 1
ATOM 744 N N . ARG A 1 92 ? -11.628 -0.298 16.650 1.00 89.06 92 ARG A N 1
ATOM 745 C CA . ARG A 1 92 ? -11.853 1.050 17.185 1.00 89.06 92 ARG A CA 1
ATOM 746 C C . ARG A 1 92 ? -13.344 1.352 17.313 1.00 89.06 92 ARG A C 1
ATOM 748 O O . ARG A 1 92 ? -13.747 1.937 18.315 1.00 89.06 92 ARG A O 1
ATOM 755 N N . TRP A 1 93 ? -14.148 0.951 16.332 1.00 88.50 93 TRP A N 1
ATOM 756 C CA . TRP A 1 93 ? -15.601 1.129 16.371 1.00 88.50 93 TRP A CA 1
ATOM 757 C C . TRP A 1 93 ? -16.258 0.264 17.443 1.00 88.50 93 TRP A C 1
ATOM 759 O O . TRP A 1 93 ? -17.077 0.780 18.193 1.00 88.50 93 TRP A O 1
ATOM 769 N N . ILE A 1 94 ? -15.821 -0.986 17.612 1.00 88.19 94 ILE A N 1
ATOM 770 C CA . ILE A 1 94 ? -16.291 -1.866 18.694 1.00 88.19 94 ILE A CA 1
ATOM 771 C C . ILE A 1 94 ? -16.017 -1.225 20.062 1.00 88.19 94 ILE A C 1
ATOM 773 O O . ILE A 1 94 ? -16.913 -1.124 20.894 1.00 88.19 94 ILE A O 1
ATOM 777 N N . LYS A 1 95 ? -14.812 -0.678 20.281 1.00 88.50 95 LYS A N 1
ATOM 778 C CA . LYS A 1 95 ? -14.488 0.054 21.522 1.00 88.50 95 LYS A CA 1
ATOM 779 C C . LYS A 1 95 ? -15.392 1.268 21.751 1.00 88.50 95 LYS A C 1
ATOM 781 O O . LYS A 1 95 ? -15.778 1.535 22.886 1.00 88.50 95 LYS A O 1
ATOM 786 N N . ALA A 1 96 ? -15.713 2.013 20.694 1.00 86.88 96 ALA A N 1
ATOM 787 C CA . ALA A 1 96 ? -16.619 3.154 20.788 1.00 86.88 96 ALA A CA 1
ATOM 788 C C . ALA A 1 96 ? -18.053 2.712 21.128 1.00 86.88 96 ALA A C 1
ATOM 790 O O . ALA A 1 96 ? -18.683 3.311 21.993 1.00 86.88 96 ALA A O 1
ATOM 791 N N . LEU A 1 97 ? -18.540 1.634 20.511 1.00 88.81 97 LEU A N 1
ATOM 792 C CA . LEU A 1 97 ? -19.868 1.075 20.772 1.00 88.81 97 LEU A CA 1
ATOM 793 C C . LEU A 1 97 ? -20.010 0.580 22.215 1.00 88.81 97 LEU A C 1
ATOM 795 O O . LEU A 1 97 ? -21.012 0.881 22.860 1.00 88.81 97 LEU A O 1
ATOM 799 N N . VAL A 1 98 ? -18.982 -0.088 22.749 1.00 87.44 98 VAL A N 1
ATOM 800 C CA . VAL A 1 98 ? -18.925 -0.495 24.163 1.00 87.44 98 VAL A CA 1
ATOM 801 C C . VAL A 1 98 ? -18.936 0.727 25.086 1.00 87.44 98 VAL A C 1
ATOM 803 O O . VAL A 1 98 ? -19.702 0.770 26.043 1.00 87.44 98 VAL A O 1
ATOM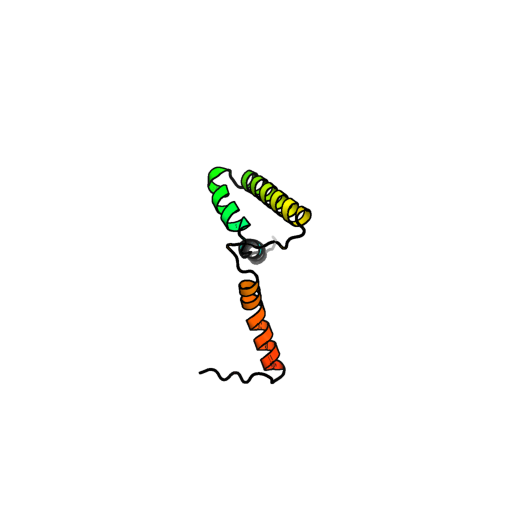 806 N N . LYS A 1 99 ? -18.142 1.763 24.780 1.00 86.25 99 LYS A N 1
ATOM 807 C CA . LYS A 1 99 ? -18.080 2.995 25.587 1.00 86.25 99 LYS A CA 1
ATOM 808 C C . LYS A 1 99 ? -19.431 3.708 25.689 1.00 86.25 99 LYS A C 1
ATOM 810 O O . LYS A 1 99 ? -19.743 4.270 26.733 1.00 86.25 99 LYS A O 1
ATOM 815 N N . HIS A 1 100 ? -20.200 3.722 24.607 1.00 87.62 100 HIS A N 1
ATOM 816 C CA . HIS A 1 100 ? -21.501 4.385 24.556 1.00 87.62 100 HIS A CA 1
ATOM 817 C C . HIS A 1 100 ? -22.668 3.470 24.965 1.00 87.62 100 HIS A C 1
ATOM 819 O O . HIS A 1 100 ? -23.817 3.888 24.871 1.00 87.62 100 HIS A O 1
ATOM 825 N N . GLY A 1 101 ? -22.387 2.249 25.440 1.00 83.69 101 GLY A N 1
ATOM 826 C CA . GLY A 1 101 ? -23.403 1.330 25.961 1.00 83.69 101 GLY A CA 1
ATOM 827 C C . GLY A 1 101 ? -24.267 0.659 24.890 1.00 83.69 101 GLY A C 1
ATOM 828 O O . GLY A 1 101 ? -25.315 0.117 25.216 1.00 83.69 101 GLY A O 1
ATOM 829 N N . PHE A 1 102 ? -23.846 0.682 23.621 1.00 80.31 102 PHE A N 1
ATOM 830 C CA . PHE A 1 102 ? -24.585 0.061 22.514 1.00 80.31 102 PHE A CA 1
ATOM 831 C C . PHE A 1 102 ? -24.257 -1.428 22.320 1.00 80.31 102 PHE A C 1
ATOM 833 O O . PHE A 1 102 ? -24.998 -2.124 21.631 1.00 80.31 102 PHE A O 1
ATOM 840 N N . GLN A 1 103 ? -23.150 -1.926 22.885 1.00 69.06 103 GLN A N 1
ATOM 841 C CA . GLN A 1 103 ? -22.760 -3.339 22.807 1.00 69.06 103 GLN A CA 1
ATOM 842 C C . GLN A 1 103 ? -22.334 -3.879 24.176 1.00 69.06 103 GLN A C 1
ATOM 844 O O . GLN A 1 103 ? -21.369 -3.397 24.770 1.00 69.06 103 GLN A O 1
ATOM 849 N N . ASN A 1 104 ? -23.022 -4.925 24.636 1.00 61.94 104 ASN A N 1
ATOM 850 C CA . ASN A 1 104 ? -22.620 -5.741 25.779 1.00 61.94 104 ASN A CA 1
ATOM 851 C C . ASN A 1 104 ? -21.530 -6.689 25.264 1.00 61.94 104 ASN A C 1
ATOM 853 O O . ASN A 1 104 ? -21.765 -7.396 24.283 1.00 61.94 104 ASN A O 1
ATOM 857 N N . SER A 1 105 ? -20.342 -6.716 25.871 1.00 61.47 105 SER A N 1
ATOM 858 C CA . SER A 1 105 ? -19.285 -7.671 25.513 1.00 61.47 105 SER A CA 1
ATOM 859 C C . SER A 1 105 ? -19.664 -9.079 25.990 1.00 61.47 105 SER A C 1
ATOM 861 O O . SER A 1 105 ? -19.094 -9.605 26.941 1.00 61.47 105 SER A O 1
ATOM 863 N N . THR A 1 106 ? -20.682 -9.671 25.378 1.00 58.28 106 THR A N 1
ATOM 864 C CA . THR A 1 106 ? -21.107 -11.046 25.617 1.00 58.28 106 THR A CA 1
ATOM 865 C C . THR A 1 106 ? -20.994 -11.777 24.294 1.00 58.28 106 THR A C 1
ATOM 867 O O . THR A 1 106 ? -21.911 -11.801 23.479 1.00 58.28 106 THR A O 1
ATOM 870 N N . THR A 1 107 ? -19.825 -12.353 24.060 1.00 51.28 107 THR A N 1
ATOM 871 C CA . THR A 1 107 ? -19.657 -13.409 23.067 1.00 51.28 107 THR A CA 1
ATOM 872 C C . THR A 1 107 ? -18.864 -14.507 23.760 1.00 51.28 107 THR A C 1
ATOM 874 O O . THR A 1 107 ? -17.746 -14.260 24.213 1.00 51.28 107 THR A O 1
ATOM 877 N N . ALA A 1 108 ? -19.548 -15.637 23.957 1.00 34.91 108 ALA A N 1
ATOM 878 C CA . ALA A 1 108 ? -19.025 -16.905 24.456 1.00 34.91 108 ALA A CA 1
ATOM 879 C C . ALA A 1 108 ? -18.092 -17.569 23.433 1.00 34.91 108 ALA A C 1
ATOM 881 O O . ALA A 1 108 ? -18.203 -17.221 22.233 1.00 34.91 108 ALA A O 1
#

Radius of gyration: 25.08 Å; chains: 1; bounding box: 75×31×66 Å

pLDDT: mean 74.24, std 18.73, range [34.81, 94.38]

Foldseek 3Di:
DDDDDDDPDDDPPVVVVVVVVVVVVVVVVLPDDDPLNVQLVVCCVPPHNPVSVVVSVVVVVVQVVVCVVVVDDDDDPPDDVVVVVCVVCVVVVVVVCVVVVNDDPDDD

Secondary structure (DSSP, 8-state):
------------HHHHHHHHHHHHHHHHHHT---HHHHHHHHHHHHH-HHHHHHHHHHHHHHHHHHHHHHT-----SS--HHHHHHHHHHHHHHHHHHHTTS------